Protein AF-J6ILM6-F1 (afdb_monomer_lite)

Radius of gyration: 17.53 Å; chains: 1; bounding box: 50×40×42 Å

Secondary structure (DSSP, 8-state):
--------SSPPP----HHHHHTT--HHHHHHHTTT--SSB-TTS-B--TTS----HHHHT--HHHHS-SSS--S-HHHHHHHHHHHH-TTS---TTSS----

Structure (mmCIF, N/CA/C/O backbone):
data_AF-J6ILM6-F1
#
_entry.id   AF-J6ILM6-F1
#
loop_
_atom_site.group_PDB
_atom_site.id
_atom_site.type_symbol
_atom_site.label_atom_id
_atom_site.label_alt_id
_atom_site.label_comp_id
_atom_site.label_asym_id
_atom_site.label_entity_id
_atom_site.label_seq_id
_atom_site.pdbx_PDB_ins_code
_atom_site.Cartn_x
_atom_site.Cartn_y
_atom_site.Cartn_z
_atom_site.occupancy
_atom_site.B_iso_or_equiv
_atom_site.auth_seq_id
_atom_site.auth_comp_id
_atom_site.auth_asym_id
_atom_site.auth_atom_id
_atom_site.pdbx_PDB_model_num
ATOM 1 N N . MET A 1 1 ? 39.884 -28.878 -23.035 1.00 44.06 1 MET A N 1
ATOM 2 C CA . MET A 1 1 ? 39.361 -27.801 -22.164 1.00 44.06 1 MET A CA 1
ATOM 3 C C . MET A 1 1 ? 37.940 -28.186 -21.789 1.00 44.06 1 MET A C 1
ATOM 5 O O . MET A 1 1 ? 37.083 -28.160 -22.657 1.00 44.06 1 MET A O 1
ATOM 9 N N . SER A 1 2 ? 37.715 -28.665 -20.563 1.00 49.41 2 SER A N 1
ATOM 10 C CA . SER A 1 2 ? 36.381 -29.084 -20.113 1.00 49.41 2 SER A CA 1
ATOM 11 C C . SER A 1 2 ? 35.652 -27.859 -19.570 1.00 49.41 2 SER A C 1
ATOM 13 O O . SER A 1 2 ? 35.945 -27.418 -18.461 1.00 49.41 2 SER A O 1
ATOM 15 N N . TYR A 1 3 ? 34.755 -27.275 -20.365 1.00 56.91 3 TYR A N 1
ATOM 16 C CA . TYR A 1 3 ? 33.825 -26.264 -19.868 1.00 56.91 3 TYR A CA 1
ATOM 17 C C . TYR A 1 3 ? 32.854 -26.965 -18.913 1.00 56.91 3 TYR A C 1
ATOM 19 O O . TYR A 1 3 ? 32.149 -27.895 -19.291 1.00 56.91 3 TYR A O 1
ATOM 27 N N . ASN A 1 4 ? 32.895 -26.583 -17.641 1.00 62.59 4 ASN A N 1
ATOM 28 C CA . ASN A 1 4 ? 31.971 -27.066 -16.626 1.00 62.59 4 ASN A CA 1
ATOM 29 C C . ASN A 1 4 ? 30.597 -26.436 -16.910 1.00 62.59 4 ASN A C 1
ATOM 31 O O . ASN A 1 4 ? 30.380 -25.270 -16.587 1.00 62.59 4 ASN A O 1
ATOM 35 N N . ASP A 1 5 ? 29.711 -27.191 -17.557 1.00 63.88 5 ASP A N 1
ATOM 36 C CA . ASP A 1 5 ? 28.397 -26.774 -18.076 1.00 63.88 5 ASP A CA 1
ATOM 37 C C . ASP A 1 5 ? 27.338 -26.605 -16.961 1.00 63.88 5 ASP A C 1
ATOM 39 O O . ASP A 1 5 ? 26.231 -27.142 -16.999 1.00 63.88 5 ASP A O 1
ATOM 43 N N . ARG A 1 6 ? 27.691 -25.894 -15.884 1.00 69.31 6 ARG A N 1
ATOM 44 C CA . ARG A 1 6 ? 26.744 -25.559 -14.813 1.00 69.31 6 ARG A CA 1
ATOM 45 C C . ARG A 1 6 ? 25.934 -24.341 -15.232 1.00 69.31 6 ARG A C 1
ATOM 47 O O . ARG A 1 6 ? 26.335 -23.205 -14.989 1.00 69.31 6 ARG A O 1
ATOM 54 N N . GLN A 1 7 ? 24.786 -24.603 -15.850 1.00 74.62 7 GLN A N 1
ATOM 55 C CA . GLN A 1 7 ? 23.749 -23.603 -16.097 1.00 74.62 7 GLN A CA 1
ATOM 56 C C . GLN A 1 7 ? 23.407 -22.881 -14.774 1.00 74.62 7 GLN A C 1
ATOM 58 O O . GLN A 1 7 ? 23.160 -23.551 -13.764 1.00 74.62 7 GLN A O 1
ATOM 63 N N . PRO A 1 8 ? 23.408 -21.536 -14.733 1.00 73.31 8 PRO A N 1
ATOM 64 C CA . PRO A 1 8 ? 23.020 -20.803 -13.537 1.00 73.31 8 PRO A CA 1
ATOM 65 C C . PRO A 1 8 ? 21.560 -21.108 -13.194 1.00 73.31 8 PRO A C 1
ATOM 67 O O . PRO A 1 8 ? 20.657 -20.849 -13.982 1.00 73.31 8 PRO A O 1
ATOM 70 N N . THR A 1 9 ? 21.324 -21.644 -11.997 1.00 77.62 9 THR A N 1
ATOM 71 C CA . THR A 1 9 ? 19.980 -22.010 -11.519 1.00 77.62 9 THR A CA 1
ATOM 72 C C . THR A 1 9 ? 19.182 -20.821 -10.989 1.00 77.62 9 THR A C 1
ATOM 74 O O . THR A 1 9 ? 17.994 -20.955 -10.709 1.00 77.62 9 THR A O 1
ATOM 77 N N . ARG A 1 10 ? 19.817 -19.652 -10.829 1.00 71.31 10 ARG A N 1
ATOM 78 C CA . ARG A 1 10 ? 19.177 -18.436 -10.325 1.00 71.31 10 ARG A CA 1
ATOM 79 C C . ARG A 1 10 ? 19.744 -17.197 -11.006 1.00 71.31 10 ARG A C 1
ATOM 81 O O . ARG A 1 10 ? 20.951 -17.098 -11.224 1.00 71.31 10 ARG A O 1
ATOM 88 N N . LEU A 1 11 ? 18.862 -16.251 -11.311 1.00 72.00 11 LEU A N 1
ATOM 89 C CA . LEU A 1 11 ? 19.236 -14.946 -11.847 1.00 72.00 11 LEU A CA 1
ATOM 90 C C . LEU A 1 11 ? 20.065 -14.162 -10.821 1.00 72.00 11 LEU A C 1
ATOM 92 O O . LEU A 1 11 ? 19.876 -14.301 -9.609 1.00 72.00 11 LEU A O 1
ATOM 96 N N . LYS A 1 12 ? 20.981 -13.321 -11.313 1.00 75.25 12 LYS A N 1
ATOM 97 C CA . LYS A 1 12 ? 21.622 -12.311 -10.468 1.00 75.25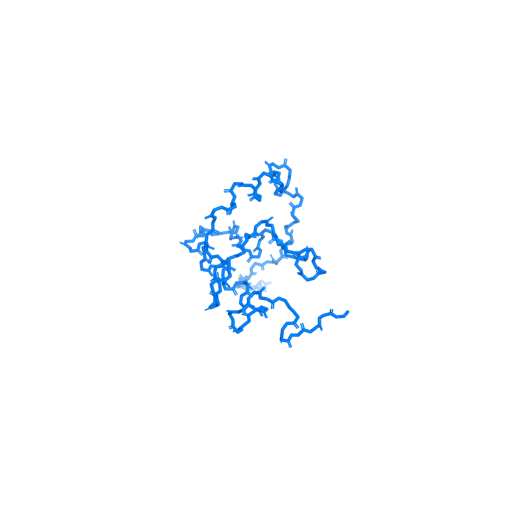 12 LYS A CA 1
ATOM 98 C C . LYS A 1 12 ? 20.551 -11.335 -9.993 1.00 75.25 12 LYS A C 1
ATOM 100 O O . LYS A 1 12 ? 19.762 -10.855 -10.801 1.00 75.25 12 LYS A O 1
ATOM 105 N N . GLN A 1 13 ? 20.540 -11.055 -8.697 1.00 72.12 13 GLN A N 1
ATOM 106 C CA . GLN A 1 13 ? 19.668 -10.036 -8.134 1.00 72.12 13 GLN A CA 1
ATOM 107 C C . GLN A 1 13 ? 20.198 -8.664 -8.554 1.00 72.12 13 GLN A C 1
ATOM 109 O O . GLN A 1 13 ? 21.356 -8.338 -8.297 1.00 72.12 13 GLN A O 1
ATOM 114 N N . THR A 1 14 ? 19.359 -7.900 -9.240 1.00 79.25 14 THR A N 1
ATOM 115 C CA . THR A 1 14 ? 19.603 -6.502 -9.590 1.00 79.25 14 THR A CA 1
ATOM 116 C C . THR A 1 14 ? 18.606 -5.650 -8.834 1.00 79.25 14 THR A C 1
ATOM 118 O O . THR A 1 14 ? 17.429 -6.000 -8.755 1.00 79.25 14 THR A O 1
ATOM 121 N N . GLU A 1 15 ? 19.079 -4.546 -8.278 1.00 83.19 15 GLU A N 1
ATOM 122 C CA . GLU A 1 15 ? 18.223 -3.575 -7.615 1.00 83.19 15 GLU A CA 1
ATOM 123 C C . GLU A 1 15 ? 17.492 -2.730 -8.661 1.00 83.19 15 GLU A C 1
ATOM 125 O O . GLU A 1 15 ? 18.093 -2.281 -9.640 1.00 83.19 15 GLU A O 1
ATOM 130 N N . VAL A 1 16 ? 16.187 -2.545 -8.468 1.00 88.06 16 VAL A N 1
ATOM 131 C CA . VAL A 1 16 ? 15.373 -1.617 -9.255 1.00 88.06 16 VAL A CA 1
ATOM 132 C C . VAL A 1 16 ? 14.955 -0.507 -8.313 1.00 88.06 16 VAL A C 1
ATOM 134 O O . VAL A 1 16 ? 14.124 -0.729 -7.434 1.00 88.06 16 VAL A O 1
ATOM 137 N N . SER A 1 17 ? 15.545 0.673 -8.488 1.00 91.50 17 SER A N 1
ATOM 138 C CA . SER A 1 17 ? 15.205 1.801 -7.633 1.00 91.50 17 SER A CA 1
ATOM 139 C C . SER A 1 17 ? 13.790 2.313 -7.902 1.00 91.50 17 SER A C 1
ATOM 141 O O . SER A 1 17 ? 13.332 2.340 -9.051 1.00 91.50 17 SER A O 1
ATOM 143 N N . SER A 1 18 ? 13.124 2.788 -6.849 1.00 93.00 18 SER A N 1
ATOM 144 C CA . SER A 1 18 ? 11.793 3.394 -6.922 1.00 93.00 18 SER A CA 1
ATOM 145 C C . SER A 1 18 ? 11.750 4.599 -7.870 1.00 93.00 18 SER A C 1
ATOM 147 O O . SER A 1 18 ? 10.722 4.814 -8.511 1.00 93.00 18 SER A O 1
ATOM 149 N N . GLU A 1 19 ? 12.851 5.345 -8.054 1.00 94.50 19 GLU A N 1
ATOM 150 C CA . GLU A 1 19 ? 12.886 6.484 -8.993 1.00 94.50 19 GLU A CA 1
ATOM 151 C C . GLU A 1 19 ? 12.553 6.085 -10.436 1.00 94.50 1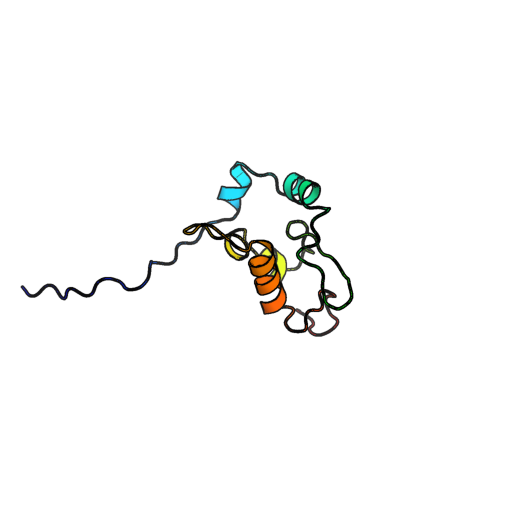9 GLU A C 1
ATOM 153 O O . GLU A 1 19 ? 11.991 6.887 -11.181 1.00 94.50 19 GLU A O 1
ATOM 158 N N . VAL A 1 20 ? 12.851 4.846 -10.842 1.00 94.31 20 VAL A N 1
ATOM 159 C CA . VAL A 1 20 ? 12.510 4.360 -12.187 1.00 94.31 20 VAL A CA 1
ATOM 160 C C . VAL A 1 20 ? 10.995 4.355 -12.371 1.00 94.31 20 VAL A C 1
ATOM 162 O O . VAL A 1 20 ? 10.495 4.853 -13.379 1.00 94.31 20 VAL A O 1
ATOM 165 N N . CYS A 1 21 ? 10.256 3.859 -11.378 1.00 94.88 21 CYS A N 1
ATOM 166 C CA . CYS A 1 21 ? 8.797 3.887 -11.374 1.00 94.88 21 CYS A CA 1
ATOM 167 C C . CYS A 1 21 ? 8.278 5.327 -11.270 1.00 94.88 21 CYS A C 1
ATOM 169 O O . CYS A 1 21 ? 7.380 5.718 -12.017 1.00 94.88 21 CYS A O 1
ATOM 171 N N . LEU A 1 22 ? 8.883 6.133 -10.392 1.00 95.62 22 LEU A N 1
ATOM 172 C CA . LEU A 1 22 ? 8.460 7.512 -10.139 1.00 95.62 22 LEU A CA 1
ATOM 173 C C . LEU A 1 22 ? 8.751 8.479 -11.298 1.00 95.62 22 LEU A C 1
ATOM 175 O O . LEU A 1 22 ? 8.189 9.568 -11.344 1.00 95.62 22 LEU A O 1
ATOM 179 N N . SER A 1 23 ? 9.565 8.076 -12.278 1.00 96.88 23 SER A N 1
ATOM 180 C CA . SER A 1 23 ? 9.770 8.845 -13.514 1.00 96.88 23 SER A CA 1
ATOM 181 C C . SER A 1 23 ? 8.493 9.002 -14.352 1.00 96.88 23 SER A C 1
ATOM 183 O O . SER A 1 23 ? 8.380 9.949 -15.129 1.00 96.88 23 SER A O 1
ATOM 185 N N . CYS A 1 24 ? 7.545 8.070 -14.202 1.00 97.12 24 CYS A N 1
ATOM 186 C CA . CYS A 1 24 ? 6.279 8.033 -14.938 1.00 97.12 24 CYS A CA 1
ATOM 187 C C . CYS A 1 24 ? 5.045 7.978 -14.022 1.00 97.12 24 CYS A C 1
ATOM 189 O O . CYS A 1 24 ? 3.935 8.221 -14.491 1.00 97.12 24 CYS A O 1
ATOM 191 N N . HIS A 1 25 ? 5.217 7.648 -12.740 1.00 94.94 25 HIS A N 1
ATOM 192 C CA . HIS A 1 25 ? 4.138 7.562 -11.762 1.00 94.94 25 HIS A CA 1
ATOM 193 C C . HIS A 1 25 ? 4.345 8.564 -10.630 1.00 94.94 25 HIS A C 1
ATOM 195 O O . HIS A 1 25 ? 5.346 8.508 -9.925 1.00 94.94 25 HIS A O 1
ATOM 201 N N . ASP A 1 26 ? 3.369 9.434 -10.390 1.00 96.50 26 ASP A N 1
ATOM 202 C CA . ASP A 1 26 ? 3.408 10.309 -9.224 1.00 96.50 26 ASP A CA 1
ATOM 203 C C . ASP A 1 26 ? 2.931 9.571 -7.962 1.00 96.50 26 ASP A C 1
ATOM 205 O O . ASP A 1 26 ? 1.858 8.963 -7.941 1.00 96.50 26 ASP A O 1
ATOM 209 N N . LYS A 1 27 ? 3.720 9.632 -6.882 1.00 94.06 27 LYS A N 1
ATOM 210 C CA . LYS A 1 27 ? 3.408 8.935 -5.623 1.00 94.06 27 LYS A CA 1
ATOM 211 C C . LYS A 1 27 ? 2.103 9.438 -4.998 1.00 94.06 27 LYS A C 1
ATOM 213 O O . LYS A 1 27 ? 1.334 8.630 -4.478 1.00 94.06 27 LYS A O 1
ATOM 218 N N . SER A 1 28 ? 1.838 10.744 -5.064 1.00 95.19 28 SER A N 1
ATOM 219 C CA . SER A 1 28 ? 0.635 11.343 -4.476 1.00 95.19 28 SER A CA 1
ATOM 220 C C . SER A 1 28 ? -0.627 10.995 -5.272 1.00 95.19 28 SER A C 1
ATOM 222 O O . SER A 1 28 ? -1.682 10.742 -4.691 1.00 95.19 28 SER A O 1
ATOM 224 N N . GLU A 1 29 ? -0.515 10.908 -6.597 1.00 97.38 29 GLU A N 1
ATOM 225 C CA . GLU A 1 29 ? -1.583 10.473 -7.488 1.00 97.38 29 GLU A CA 1
ATOM 226 C C . GLU A 1 29 ? -1.903 8.993 -7.273 1.00 97.38 29 GLU A C 1
ATOM 228 O O . GLU A 1 29 ? -3.077 8.621 -7.215 1.00 97.38 29 GLU A O 1
ATOM 233 N N . LEU A 1 30 ? -0.877 8.150 -7.103 1.00 96.00 30 LEU A N 1
ATOM 234 C CA . LEU A 1 30 ? -1.060 6.741 -6.756 1.00 96.00 30 LEU A CA 1
ATOM 235 C C . LEU A 1 30 ? -1.835 6.598 -5.444 1.00 96.00 30 LEU A C 1
ATOM 237 O O . LEU A 1 30 ? -2.847 5.901 -5.433 1.00 96.00 30 LEU A O 1
ATOM 241 N N . ALA A 1 31 ? -1.422 7.301 -4.384 1.00 96.44 31 ALA A N 1
ATOM 242 C CA . ALA A 1 31 ? -2.117 7.303 -3.097 1.00 96.44 31 ALA A CA 1
ATOM 243 C C . ALA A 1 31 ? -3.597 7.695 -3.238 1.00 96.44 31 ALA A C 1
ATOM 245 O O . ALA A 1 31 ? -4.471 6.999 -2.724 1.00 96.44 31 ALA A O 1
ATOM 246 N N . GLN A 1 32 ? -3.900 8.754 -3.992 1.00 97.44 32 GLN A N 1
ATOM 247 C CA . GLN A 1 32 ? -5.281 9.182 -4.235 1.00 97.44 32 GLN A CA 1
ATOM 248 C C . GLN A 1 32 ? -6.087 8.135 -5.014 1.00 97.44 32 GLN A C 1
ATOM 250 O O . GLN A 1 32 ? -7.219 7.822 -4.648 1.00 97.44 32 GLN A O 1
ATOM 255 N N . LYS A 1 33 ? -5.506 7.562 -6.073 1.00 97.31 33 LYS A N 1
ATOM 256 C CA . LYS A 1 33 ? -6.167 6.552 -6.912 1.00 97.31 33 LYS A CA 1
ATOM 257 C C . LYS A 1 33 ? -6.406 5.235 -6.182 1.00 97.31 33 LYS A C 1
ATOM 259 O O . LYS A 1 33 ? -7.354 4.533 -6.521 1.00 97.31 33 LYS A O 1
ATOM 264 N N . THR A 1 34 ? -5.580 4.904 -5.191 1.00 96.12 34 THR A N 1
ATOM 265 C CA . THR A 1 34 ? -5.731 3.687 -4.383 1.00 96.12 34 THR A CA 1
ATOM 266 C C . THR A 1 34 ? -6.398 3.918 -3.030 1.00 96.12 34 THR A C 1
ATOM 268 O O . THR A 1 34 ? -6.475 2.989 -2.234 1.00 96.12 34 THR A O 1
ATOM 271 N N . ALA A 1 35 ? -6.953 5.106 -2.772 1.00 96.50 35 ALA A N 1
ATOM 272 C CA . ALA A 1 35 ? -7.600 5.429 -1.497 1.00 96.50 35 ALA A CA 1
ATOM 273 C C . ALA A 1 35 ? -8.811 4.534 -1.160 1.00 96.50 35 ALA A C 1
ATOM 275 O O . ALA A 1 35 ? -9.151 4.376 0.009 1.00 96.50 35 ALA A O 1
ATOM 276 N N . SER A 1 36 ? -9.463 3.945 -2.167 1.00 95.50 36 SER A N 1
ATOM 277 C CA . SER A 1 36 ? -10.596 3.027 -1.996 1.00 95.50 36 SER A CA 1
ATOM 278 C C . SER A 1 36 ? -10.207 1.544 -1.983 1.00 95.50 36 SER A C 1
ATOM 280 O O . SER A 1 36 ? -11.087 0.691 -1.874 1.00 95.50 36 SER A O 1
ATOM 282 N N . VAL A 1 37 ? -8.918 1.214 -2.120 1.00 95.31 37 VAL A N 1
ATOM 283 C CA . VAL A 1 37 ? -8.446 -0.176 -2.120 1.00 95.31 37 VAL A CA 1
ATOM 284 C C . VAL A 1 37 ? -8.533 -0.744 -0.708 1.00 95.31 37 VAL A C 1
ATOM 286 O O . VAL A 1 37 ? -7.968 -0.193 0.231 1.00 95.31 37 VAL A O 1
ATOM 289 N N . THR A 1 38 ? -9.209 -1.883 -0.568 1.00 95.50 38 THR A N 1
ATOM 290 C CA . THR A 1 38 ? -9.415 -2.566 0.719 1.00 95.50 38 THR A CA 1
ATOM 291 C C . THR A 1 38 ? -8.591 -3.844 0.880 1.00 95.50 38 THR A C 1
ATOM 293 O O . THR A 1 38 ? -8.726 -4.530 1.893 1.00 95.50 38 THR A O 1
ATOM 296 N N . ALA A 1 39 ? -7.706 -4.149 -0.075 1.00 93.44 39 ALA A N 1
ATOM 297 C CA . ALA A 1 39 ? -6.849 -5.339 -0.072 1.00 93.44 39 ALA A CA 1
ATOM 298 C C . ALA A 1 39 ? -6.028 -5.489 1.222 1.00 93.44 39 ALA A C 1
ATOM 300 O O . ALA A 1 39 ? -5.860 -6.587 1.749 1.00 93.44 39 ALA A O 1
ATOM 301 N N . LEU A 1 40 ? -5.566 -4.369 1.784 1.00 96.06 40 LEU A N 1
ATOM 302 C CA . LEU A 1 40 ? -4.834 -4.327 3.045 1.00 96.06 40 LEU A CA 1
ATOM 303 C C . LEU A 1 40 ? -5.768 -3.988 4.212 1.00 96.06 40 LEU A C 1
ATOM 305 O O . LEU A 1 40 ? -5.592 -2.978 4.890 1.00 96.06 40 LEU A O 1
ATOM 309 N N . THR A 1 41 ? -6.753 -4.851 4.458 1.00 97.00 41 THR A N 1
ATOM 310 C CA . THR A 1 41 ? -7.588 -4.806 5.669 1.00 97.00 41 THR A CA 1
ATOM 311 C C . THR A 1 41 ? -7.124 -5.871 6.649 1.00 97.00 41 THR A C 1
ATOM 313 O O . THR A 1 41 ? -6.973 -7.028 6.261 1.00 97.00 41 THR A O 1
ATOM 316 N N . ASP A 1 42 ? -6.825 -5.484 7.885 1.00 96.50 42 ASP A N 1
ATOM 317 C CA . ASP A 1 42 ? -6.353 -6.385 8.941 1.00 96.50 42 ASP A CA 1
ATOM 318 C C . ASP A 1 42 ? -7.491 -7.112 9.681 1.00 96.50 42 ASP A C 1
ATOM 320 O O . ASP A 1 42 ? -8.677 -6.878 9.430 1.00 96.50 42 ASP A O 1
ATOM 324 N N . SER A 1 43 ? -7.126 -7.998 10.611 1.00 96.31 43 SER A N 1
ATOM 325 C CA . SER A 1 43 ? -8.081 -8.777 11.413 1.00 96.31 43 SER A CA 1
ATOM 326 C C . SER A 1 43 ? -8.961 -7.928 12.344 1.00 96.31 43 SER A C 1
ATOM 328 O O . SER A 1 43 ? -10.037 -8.372 12.748 1.00 96.31 43 SER A O 1
ATOM 330 N N . ASN A 1 44 ? -8.548 -6.692 12.643 1.00 95.56 44 ASN A N 1
ATOM 331 C CA . ASN A 1 44 ? -9.303 -5.719 13.432 1.00 95.56 44 ASN A CA 1
ATOM 332 C C . ASN A 1 44 ? -10.177 -4.800 12.559 1.00 95.56 44 ASN A C 1
ATOM 334 O O . ASN A 1 44 ? -10.843 -3.905 13.083 1.00 95.56 44 ASN A O 1
ATOM 338 N N . GLY A 1 45 ? -10.190 -5.003 11.238 1.00 95.94 45 GLY A N 1
ATOM 339 C CA . GLY A 1 45 ? -10.945 -4.190 10.288 1.00 95.94 45 GLY A CA 1
ATOM 340 C C . GLY A 1 45 ? -10.279 -2.858 9.938 1.00 95.94 45 GLY A C 1
ATOM 341 O O . GLY A 1 45 ? -10.914 -2.010 9.311 1.00 95.94 45 GLY A O 1
ATOM 342 N N . LYS A 1 46 ? -9.013 -2.647 10.315 1.00 95.25 46 LYS A N 1
ATOM 343 C CA . LYS A 1 46 ? -8.246 -1.476 9.893 1.00 95.25 46 LYS A CA 1
ATOM 344 C C . LYS A 1 46 ? -7.771 -1.686 8.461 1.00 95.25 46 LYS A C 1
ATOM 346 O O . LYS A 1 46 ? -6.974 -2.580 8.180 1.00 95.25 46 LYS A O 1
ATOM 351 N N . THR A 1 47 ? -8.234 -0.827 7.564 1.00 96.19 47 THR A N 1
ATOM 352 C CA . THR A 1 47 ? -7.743 -0.758 6.187 1.00 96.19 47 THR A CA 1
ATOM 353 C C . THR A 1 47 ? -6.624 0.273 6.078 1.00 96.19 47 THR A C 1
ATOM 355 O O . THR A 1 47 ? -6.755 1.386 6.587 1.00 96.19 47 THR A O 1
ATOM 358 N N . VAL A 1 48 ? -5.536 -0.082 5.395 1.00 95.31 48 VAL A N 1
ATOM 359 C CA . VAL A 1 48 ? -4.445 0.840 5.043 1.00 95.31 48 VAL A CA 1
ATOM 360 C C . VAL A 1 48 ? -4.296 0.937 3.529 1.00 95.31 48 VAL A C 1
ATOM 362 O O . VAL A 1 48 ? -4.528 -0.026 2.803 1.00 95.31 48 VAL A O 1
ATOM 365 N N . ASN A 1 49 ? -3.906 2.108 3.035 1.00 96.12 49 ASN A N 1
ATOM 366 C CA . ASN A 1 49 ? -3.668 2.307 1.611 1.00 96.12 49 ASN A CA 1
ATOM 367 C C . ASN A 1 49 ? -2.231 1.868 1.263 1.00 96.12 49 ASN A C 1
ATOM 369 O O . ASN A 1 49 ? -1.289 2.413 1.841 1.00 96.12 49 ASN A O 1
ATOM 373 N N . PRO A 1 50 ? -2.024 0.939 0.308 1.00 94.12 50 PRO A N 1
ATOM 374 C CA . PRO A 1 50 ? -0.692 0.424 -0.038 1.00 94.12 50 PRO A CA 1
ATOM 375 C C . PRO A 1 50 ? 0.289 1.493 -0.544 1.00 94.12 50 PRO A C 1
ATOM 377 O O . PRO A 1 50 ? 1.500 1.284 -0.505 1.00 94.12 50 PRO A O 1
ATOM 380 N N . HIS A 1 51 ? -0.206 2.634 -1.028 1.00 96.06 51 HIS A N 1
ATOM 381 C CA . HIS A 1 51 ? 0.630 3.721 -1.543 1.00 96.06 51 HIS A CA 1
ATOM 382 C C . HIS A 1 51 ? 0.697 4.947 -0.632 1.00 96.06 51 HIS A C 1
ATOM 384 O O . HIS A 1 51 ? 1.395 5.896 -0.982 1.00 96.06 51 HIS A O 1
ATOM 390 N N . ASP A 1 52 ? 0.041 4.902 0.525 1.00 95.81 52 ASP A N 1
ATOM 391 C CA . ASP A 1 52 ? 0.048 5.958 1.543 1.00 95.81 52 ASP A CA 1
ATOM 392 C C . ASP A 1 52 ? 0.395 5.347 2.907 1.00 95.81 52 ASP A C 1
ATOM 394 O O . ASP A 1 52 ? -0.391 5.340 3.856 1.00 95.81 52 ASP A O 1
ATOM 398 N N . LEU A 1 53 ? 1.567 4.708 2.956 1.00 93.44 53 LEU A N 1
ATOM 399 C CA . LEU A 1 53 ? 2.060 4.052 4.160 1.00 93.44 53 LEU A CA 1
ATOM 400 C C . LEU A 1 53 ? 2.562 5.101 5.168 1.00 93.44 53 LEU A C 1
ATOM 402 O O . LEU A 1 53 ? 3.137 6.111 4.757 1.00 93.44 53 LEU A O 1
ATOM 406 N N . PRO A 1 54 ? 2.414 4.860 6.485 1.00 91.62 54 PRO A N 1
ATOM 407 C CA . PRO A 1 54 ? 2.972 5.742 7.505 1.00 91.62 54 PRO A CA 1
ATOM 408 C C . PRO A 1 54 ? 4.482 5.925 7.319 1.00 91.62 54 PRO A C 1
ATOM 410 O O . PRO A 1 54 ? 5.190 4.933 7.156 1.00 91.62 54 PRO A O 1
ATOM 413 N N . ALA A 1 55 ? 4.969 7.165 7.402 1.00 89.38 55 ALA A N 1
ATOM 414 C CA . ALA A 1 55 ? 6.390 7.492 7.283 1.00 89.38 55 ALA A CA 1
ATOM 415 C C . ALA A 1 55 ? 7.173 7.027 8.526 1.00 89.38 55 ALA A C 1
ATOM 417 O O . ALA A 1 55 ? 7.312 7.751 9.513 1.00 89.38 55 ALA A O 1
ATOM 418 N N . THR A 1 56 ? 7.631 5.779 8.489 1.00 89.38 56 THR A N 1
ATOM 419 C CA . THR A 1 56 ? 8.576 5.189 9.442 1.00 89.38 56 THR A CA 1
ATOM 420 C C . THR A 1 56 ? 9.786 4.679 8.672 1.00 89.38 56 THR A C 1
ATOM 422 O O . THR A 1 56 ? 9.648 4.286 7.5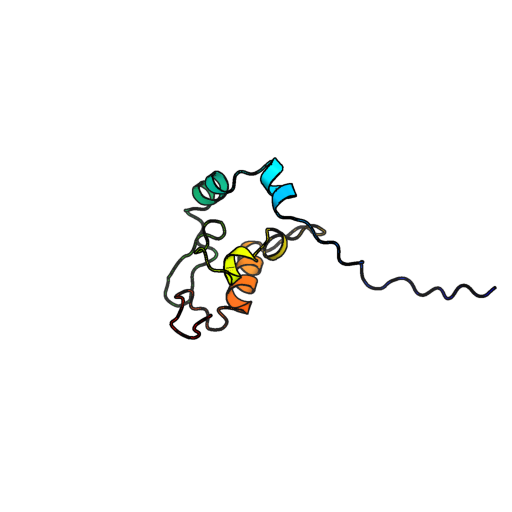15 1.00 89.38 56 THR A O 1
ATOM 425 N N . GLU A 1 57 ? 10.951 4.604 9.317 1.00 88.12 57 GLU A N 1
ATOM 426 C CA . GLU A 1 57 ? 12.197 4.144 8.678 1.00 88.12 57 GLU A CA 1
ATOM 427 C C . GLU A 1 57 ? 12.022 2.804 7.935 1.00 88.12 57 GLU A C 1
ATOM 429 O O . GLU A 1 57 ? 12.474 2.629 6.805 1.00 88.12 57 GLU A O 1
ATOM 434 N N . THR A 1 58 ? 11.282 1.867 8.530 1.00 89.50 58 THR A N 1
ATOM 435 C CA . THR A 1 58 ? 11.000 0.557 7.929 1.00 89.50 58 THR A CA 1
ATOM 436 C C . THR A 1 58 ? 10.021 0.608 6.756 1.00 89.50 58 THR A C 1
ATOM 438 O O . THR A 1 58 ? 10.160 -0.188 5.830 1.00 89.50 58 THR A O 1
ATOM 441 N N . HIS A 1 59 ? 9.037 1.512 6.765 1.00 93.38 59 HIS A N 1
ATOM 442 C CA . HIS A 1 59 ? 8.093 1.661 5.655 1.00 93.38 59 HIS A CA 1
ATOM 443 C C . HIS A 1 59 ? 8.691 2.441 4.484 1.00 93.38 59 HIS A C 1
ATOM 445 O O . HIS A 1 59 ? 8.341 2.179 3.336 1.00 93.38 59 HIS A O 1
ATOM 451 N N . GLU A 1 60 ? 9.620 3.357 4.750 1.00 92.19 60 GLU A N 1
ATOM 452 C CA . GLU A 1 60 ? 10.350 4.094 3.715 1.00 92.19 60 GLU A CA 1
ATOM 453 C C . GLU A 1 60 ? 11.278 3.183 2.900 1.00 92.19 60 GLU A C 1
ATOM 455 O O . GLU A 1 60 ? 11.501 3.428 1.716 1.00 92.19 60 GLU A O 1
ATOM 460 N N . ALA A 1 61 ? 11.754 2.085 3.497 1.00 91.56 61 ALA A N 1
ATOM 461 C CA . ALA A 1 61 ? 12.537 1.062 2.806 1.00 91.56 61 ALA A CA 1
ATOM 462 C C . ALA A 1 61 ? 11.706 0.167 1.860 1.00 91.56 61 ALA A C 1
ATOM 464 O O . ALA A 1 61 ? 12.276 -0.633 1.113 1.00 91.56 61 ALA A O 1
ATOM 465 N N . ILE A 1 62 ? 10.371 0.267 1.877 1.00 93.50 62 ILE A N 1
ATOM 466 C CA . ILE A 1 62 ? 9.496 -0.529 1.010 1.00 93.50 62 ILE A CA 1
ATOM 467 C C . ILE A 1 62 ? 9.527 0.049 -0.407 1.00 93.50 62 ILE A C 1
ATOM 469 O O . ILE A 1 62 ? 9.093 1.173 -0.664 1.00 93.50 62 ILE A O 1
ATOM 473 N N . THR A 1 63 ? 9.993 -0.755 -1.358 1.00 93.75 63 THR A N 1
ATOM 474 C CA . THR A 1 63 ? 10.044 -0.403 -2.782 1.00 93.75 63 THR A CA 1
ATOM 475 C C . THR A 1 63 ? 8.859 -0.987 -3.545 1.00 93.75 63 THR A C 1
ATOM 477 O O . THR A 1 63 ? 8.209 -1.936 -3.105 1.00 93.75 63 THR A O 1
ATOM 480 N N . CYS A 1 64 ? 8.608 -0.481 -4.755 1.00 94.75 64 CYS A N 1
ATOM 481 C CA . CYS A 1 64 ? 7.542 -0.987 -5.626 1.00 94.75 64 CYS A CA 1
ATOM 482 C C . CYS A 1 64 ? 7.648 -2.504 -5.857 1.00 94.75 64 CYS A C 1
ATOM 484 O O . CYS A 1 64 ? 6.638 -3.200 -5.898 1.00 94.75 64 CYS A O 1
ATOM 486 N N . THR A 1 65 ? 8.873 -3.027 -5.958 1.00 92.81 65 THR A N 1
ATOM 487 C CA . THR A 1 65 ? 9.133 -4.445 -6.256 1.00 92.81 65 THR A CA 1
ATOM 488 C C . THR A 1 65 ? 8.883 -5.395 -5.085 1.00 92.81 65 THR A C 1
ATOM 490 O O . THR A 1 65 ? 8.858 -6.607 -5.282 1.00 92.81 65 THR A O 1
ATOM 493 N N . ASN A 1 66 ? 8.668 -4.867 -3.876 1.00 93.44 66 ASN A N 1
ATOM 494 C CA . ASN A 1 66 ? 8.271 -5.680 -2.730 1.00 93.44 66 ASN A CA 1
ATOM 495 C C . ASN A 1 66 ? 6.831 -6.190 -2.858 1.00 93.44 66 ASN A C 1
ATOM 497 O O . ASN A 1 66 ? 6.546 -7.297 -2.410 1.00 93.44 66 ASN A O 1
ATOM 501 N N . CYS A 1 67 ? 5.958 -5.407 -3.500 1.00 93.94 67 CYS A N 1
ATOM 502 C CA . CYS A 1 67 ? 4.563 -5.773 -3.744 1.00 93.94 67 CYS A CA 1
ATOM 503 C C . CYS A 1 67 ? 4.289 -6.111 -5.214 1.00 93.94 67 CYS A C 1
ATOM 505 O O . CYS A 1 67 ? 3.340 -6.836 -5.487 1.00 93.94 67 CYS A O 1
ATOM 507 N N . HIS A 1 68 ? 5.086 -5.596 -6.160 1.00 93.06 68 HIS A N 1
ATOM 508 C CA . HIS A 1 68 ? 4.867 -5.782 -7.594 1.00 93.06 68 HIS A CA 1
ATOM 509 C C . HIS A 1 68 ? 5.895 -6.702 -8.259 1.00 93.06 68 HIS A C 1
ATOM 511 O O . HIS A 1 68 ? 7.098 -6.432 -8.250 1.00 93.06 68 HIS A O 1
ATOM 517 N N . ALA A 1 69 ? 5.417 -7.762 -8.917 1.00 90.56 69 ALA A N 1
ATOM 518 C CA . ALA A 1 69 ? 6.275 -8.672 -9.671 1.00 90.56 69 ALA A CA 1
ATOM 519 C C . ALA A 1 69 ? 6.714 -8.058 -11.016 1.00 90.56 69 ALA A C 1
ATOM 521 O O . ALA A 1 69 ? 5.889 -7.567 -11.783 1.00 90.56 69 ALA A O 1
ATOM 522 N N . MET A 1 70 ? 8.015 -8.133 -11.328 1.00 87.06 70 MET A N 1
ATOM 523 C CA . MET A 1 70 ? 8.599 -7.500 -12.529 1.00 87.06 70 MET A CA 1
ATOM 524 C C . MET A 1 70 ? 8.925 -8.483 -13.665 1.00 87.06 70 MET A C 1
ATOM 526 O O . MET A 1 70 ? 8.889 -8.117 -14.836 1.00 87.06 70 MET A O 1
ATOM 530 N N . HIS A 1 71 ? 9.252 -9.739 -13.342 1.00 87.06 71 HIS A N 1
ATOM 531 C CA . HIS A 1 71 ? 9.653 -10.758 -14.330 1.00 87.06 71 HIS A CA 1
ATOM 532 C C . HIS A 1 71 ? 8.564 -11.790 -14.633 1.00 87.06 71 HIS A C 1
ATOM 534 O O . HIS A 1 71 ? 8.773 -12.717 -15.415 1.00 87.06 71 HIS A O 1
ATOM 540 N N . SER A 1 72 ? 7.404 -11.653 -14.009 1.00 87.38 72 SER A N 1
ATOM 541 C CA . SER A 1 72 ? 6.260 -12.524 -14.213 1.00 87.38 72 SER A CA 1
ATOM 542 C C . SER A 1 72 ? 4.992 -11.694 -14.178 1.00 87.38 72 SER A C 1
ATOM 544 O O . SER A 1 72 ? 4.944 -10.610 -13.597 1.00 87.38 72 SER A O 1
ATOM 546 N N . LYS A 1 73 ? 3.940 -12.217 -14.806 1.00 90.56 73 LYS A N 1
ATOM 547 C CA . LYS A 1 73 ? 2.613 -11.654 -14.611 1.00 90.56 73 LYS A CA 1
ATOM 548 C C . LYS A 1 73 ? 2.213 -11.896 -13.161 1.00 90.56 73 LYS A C 1
ATOM 550 O O . LYS A 1 73 ? 2.088 -13.047 -12.744 1.00 90.56 73 LYS A O 1
ATOM 555 N N . GLN A 1 74 ? 1.981 -10.819 -12.430 1.00 91.19 74 GLN A N 1
ATOM 556 C CA . GLN A 1 74 ? 1.383 -10.905 -11.113 1.00 91.19 74 GLN A CA 1
ATOM 557 C C . GLN A 1 74 ? -0.075 -11.344 -11.247 1.00 91.19 74 GLN A C 1
ATOM 559 O O . GLN A 1 74 ? -0.829 -10.782 -12.045 1.00 91.19 74 GLN A O 1
ATOM 564 N N . THR A 1 75 ? -0.442 -12.406 -10.534 1.00 91.75 75 THR A N 1
ATOM 565 C CA . THR A 1 75 ? -1.779 -13.019 -10.631 1.00 91.75 75 THR A CA 1
ATOM 566 C C . THR A 1 75 ? -2.634 -12.771 -9.398 1.00 91.75 75 THR A C 1
ATOM 568 O O . THR A 1 75 ? -3.854 -12.794 -9.525 1.00 91.75 75 THR A O 1
ATOM 571 N N . ASP A 1 76 ? -2.010 -12.461 -8.261 1.00 94.38 76 ASP A N 1
ATOM 572 C CA . ASP A 1 76 ? -2.677 -12.148 -7.001 1.00 94.38 76 ASP A CA 1
ATOM 573 C C . ASP A 1 76 ? -2.034 -10.912 -6.355 1.00 94.38 76 ASP A C 1
ATOM 575 O O . ASP A 1 76 ? -1.209 -11.005 -5.452 1.00 94.38 76 ASP A O 1
ATOM 579 N N . LEU A 1 77 ? -2.374 -9.732 -6.881 1.00 93.69 77 LEU A N 1
ATOM 580 C CA . LEU A 1 77 ? -1.807 -8.469 -6.403 1.00 93.69 77 LEU A CA 1
ATOM 581 C C . LEU A 1 77 ? -2.143 -8.198 -4.932 1.00 93.69 77 LEU A C 1
ATOM 583 O O . LEU A 1 77 ? -1.283 -7.768 -4.163 1.00 93.69 77 LEU A O 1
ATOM 587 N N . ASP A 1 78 ? -3.388 -8.469 -4.553 1.00 93.94 78 ASP A N 1
ATOM 588 C CA . ASP A 1 78 ? -3.893 -8.208 -3.211 1.00 93.94 78 ASP A CA 1
ATOM 589 C C . ASP A 1 78 ? -3.260 -9.170 -2.199 1.00 93.94 78 ASP A C 1
ATOM 591 O O . ASP A 1 78 ? -2.801 -8.738 -1.139 1.00 93.94 78 ASP A O 1
ATOM 595 N N . GLY A 1 79 ? -3.171 -10.459 -2.547 1.00 94.62 79 GLY A N 1
ATOM 596 C CA . GLY A 1 79 ? -2.511 -11.470 -1.730 1.00 94.62 79 GLY A CA 1
ATOM 597 C C . GLY A 1 79 ? -1.016 -11.215 -1.562 1.00 94.62 79 GLY A C 1
ATOM 598 O O . GLY A 1 79 ? -0.524 -11.286 -0.438 1.00 94.62 79 GLY A O 1
ATOM 599 N N . ASP A 1 80 ? -0.302 -10.845 -2.629 1.00 94.56 80 ASP A N 1
ATOM 600 C CA . ASP A 1 80 ? 1.131 -10.523 -2.565 1.00 94.56 80 ASP A CA 1
ATOM 601 C C . ASP A 1 80 ? 1.397 -9.310 -1.657 1.00 94.56 80 ASP A C 1
ATOM 603 O O . ASP A 1 80 ? 2.275 -9.352 -0.789 1.00 94.56 80 ASP A O 1
ATOM 607 N N . ALA A 1 81 ? 0.604 -8.242 -1.804 1.00 94.88 81 ALA A N 1
ATOM 608 C CA . ALA A 1 81 ? 0.710 -7.057 -0.957 1.00 94.88 81 ALA A CA 1
ATOM 609 C C . ALA A 1 81 ? 0.408 -7.389 0.513 1.00 94.88 81 ALA A C 1
ATOM 611 O O . ALA A 1 81 ? 1.153 -6.990 1.414 1.00 94.88 81 ALA A O 1
ATOM 612 N N . LYS A 1 82 ? -0.656 -8.162 0.770 1.00 95.81 82 LYS A N 1
ATOM 613 C CA . LYS A 1 82 ? -1.025 -8.595 2.121 1.00 95.81 82 LYS A CA 1
ATOM 614 C C . LYS A 1 82 ? 0.062 -9.467 2.743 1.00 95.81 82 LYS A C 1
ATOM 616 O O . LYS A 1 82 ? 0.439 -9.228 3.890 1.00 95.81 82 LYS A O 1
ATOM 621 N N . ALA A 1 83 ? 0.594 -10.426 1.987 1.00 95.56 83 ALA A N 1
ATOM 622 C CA . ALA A 1 83 ? 1.670 -11.308 2.420 1.00 95.56 83 ALA A CA 1
ATOM 623 C C . ALA A 1 83 ? 2.905 -10.503 2.843 1.00 95.56 83 ALA A C 1
ATOM 625 O O . ALA A 1 83 ? 3.467 -10.764 3.910 1.00 95.56 83 ALA A O 1
ATOM 626 N N . TYR A 1 84 ? 3.269 -9.478 2.066 1.00 96.12 84 TYR A N 1
ATOM 627 C CA . TYR A 1 84 ? 4.362 -8.579 2.418 1.00 96.12 84 TYR A CA 1
ATOM 628 C C . TYR A 1 84 ? 4.079 -7.801 3.709 1.00 96.12 84 TYR A C 1
ATOM 630 O O . TYR A 1 84 ? 4.896 -7.827 4.624 1.00 96.12 84 TYR A O 1
ATOM 638 N N . CYS A 1 85 ? 2.898 -7.191 3.869 1.00 95.56 85 CYS A N 1
ATOM 639 C CA . CYS A 1 85 ? 2.548 -6.528 5.131 1.00 95.56 85 CYS A CA 1
ATOM 640 C C . CYS A 1 85 ? 2.636 -7.492 6.325 1.00 95.56 85 CYS A C 1
ATOM 642 O O . CYS A 1 85 ? 3.168 -7.130 7.374 1.00 95.56 85 CYS A O 1
ATOM 644 N N . THR A 1 86 ? 2.181 -8.738 6.165 1.00 95.50 86 THR A N 1
ATOM 645 C CA . THR A 1 86 ? 2.244 -9.756 7.223 1.00 95.50 86 THR A CA 1
ATOM 646 C C . THR A 1 86 ? 3.644 -10.318 7.481 1.00 95.50 86 THR A C 1
ATOM 648 O O . THR A 1 86 ? 3.828 -11.003 8.483 1.00 95.50 86 THR A O 1
ATOM 651 N N . SER A 1 87 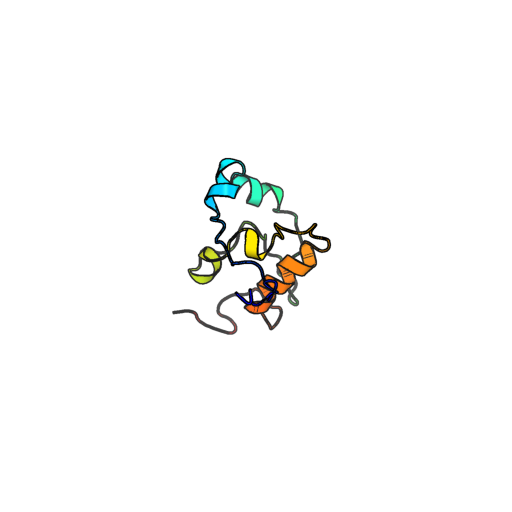? 4.665 -10.003 6.670 1.00 94.12 87 SER A N 1
ATOM 652 C CA . SER A 1 87 ? 6.048 -10.360 7.024 1.00 94.12 87 SER A CA 1
ATOM 653 C C . SER A 1 87 ? 6.544 -9.583 8.246 1.00 94.12 87 SER A C 1
ATOM 655 O O . SER A 1 87 ? 7.384 -10.081 8.990 1.00 94.12 87 SER A O 1
ATOM 657 N N . CYS A 1 88 ? 6.009 -8.376 8.457 1.00 92.12 88 CYS A N 1
ATOM 658 C CA . CYS A 1 88 ? 6.263 -7.545 9.635 1.00 92.12 88 CYS A CA 1
ATOM 659 C C . CYS A 1 88 ? 5.071 -7.576 10.606 1.00 92.12 88 CYS A C 1
ATOM 661 O O . CYS A 1 88 ? 5.249 -7.720 11.811 1.00 92.12 88 CYS A O 1
ATOM 663 N N . HIS A 1 89 ? 3.845 -7.515 10.082 1.00 93.69 89 HIS A N 1
ATOM 664 C CA . HIS A 1 89 ? 2.588 -7.601 10.830 1.00 93.69 89 HIS A CA 1
ATOM 665 C C . HIS A 1 89 ? 2.055 -9.038 10.855 1.00 93.69 89 HIS A C 1
ATOM 667 O O . HIS A 1 89 ? 0.924 -9.311 10.462 1.00 93.69 89 HIS A O 1
ATOM 673 N N . HIS A 1 90 ? 2.883 -9.977 11.303 1.00 94.56 90 HIS A N 1
ATOM 674 C CA . HIS A 1 90 ? 2.598 -11.418 11.308 1.00 94.56 90 HIS A CA 1
ATOM 675 C C . HIS A 1 90 ? 1.386 -11.835 12.160 1.00 94.56 90 HIS A C 1
ATOM 677 O O . HIS A 1 90 ? 0.847 -12.922 11.970 1.00 94.56 90 HIS A O 1
ATOM 683 N N . ALA A 1 91 ? 0.941 -10.972 13.077 1.00 95.06 91 ALA A N 1
ATOM 684 C CA . ALA A 1 91 ? -0.306 -11.134 13.826 1.00 95.06 91 ALA A CA 1
ATOM 685 C C . ALA A 1 91 ? -1.554 -10.662 13.053 1.00 95.06 91 ALA A C 1
ATOM 687 O O . ALA A 1 91 ? -2.649 -10.699 13.602 1.00 95.06 91 ALA A O 1
ATOM 688 N N . ASP A 1 92 ? -1.390 -10.194 11.813 1.00 95.62 92 ASP A N 1
ATOM 689 C CA . ASP A 1 92 ? -2.438 -9.574 11.002 1.00 95.62 92 ASP A CA 1
ATOM 690 C C . ASP A 1 92 ? -3.117 -8.380 11.700 1.00 95.62 92 ASP A C 1
ATOM 692 O O . ASP A 1 92 ? -4.343 -8.268 11.763 1.00 95.62 92 ASP A O 1
ATOM 696 N N . VAL A 1 93 ? -2.290 -7.495 12.267 1.00 95.56 93 VAL A N 1
ATOM 697 C CA . VAL A 1 93 ? -2.698 -6.250 12.934 1.00 95.56 93 VAL A CA 1
ATOM 698 C C . VAL A 1 93 ? -1.806 -5.112 12.451 1.00 95.56 93 VAL A C 1
ATOM 700 O O . VAL A 1 93 ? -0.597 -5.134 12.678 1.00 95.56 93 VAL A O 1
ATO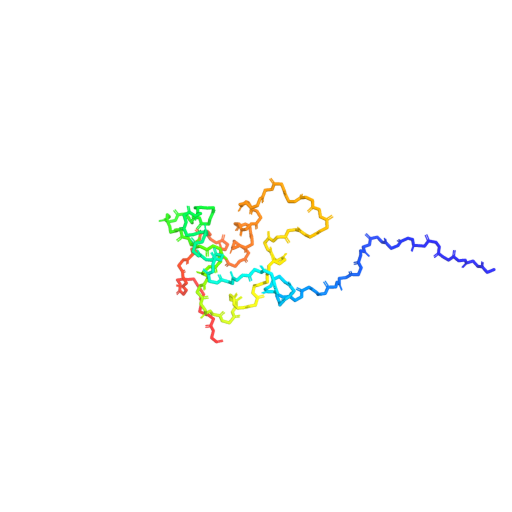M 703 N N . PHE A 1 94 ? -2.395 -4.104 11.809 1.00 94.56 94 PHE A N 1
ATOM 704 C CA . PHE A 1 94 ? -1.699 -2.958 11.205 1.00 94.56 94 PHE A CA 1
ATOM 705 C C . PHE A 1 94 ? -1.608 -1.739 12.134 1.00 94.56 94 PHE A C 1
ATOM 707 O O . PHE A 1 94 ? -1.212 -0.646 11.723 1.00 94.56 94 PHE A O 1
ATOM 714 N N . GLU A 1 95 ? -1.992 -1.883 13.401 1.00 92.12 95 GLU A N 1
ATOM 715 C CA . GLU A 1 95 ? -1.741 -0.860 14.414 1.00 92.12 95 GLU A CA 1
ATOM 716 C C . GLU A 1 95 ? -0.282 -0.907 14.882 1.00 92.12 95 GLU A C 1
ATOM 718 O O . GLU A 1 95 ? 0.167 -1.892 15.473 1.00 92.12 95 GLU A O 1
ATOM 723 N N . CYS A 1 96 ? 0.466 0.165 14.617 1.00 89.81 96 CYS A N 1
ATOM 724 C CA . CYS A 1 96 ? 1.875 0.261 14.983 1.00 89.81 96 CYS A CA 1
ATOM 725 C C . CYS A 1 96 ? 2.055 0.330 16.506 1.00 89.81 96 CYS A C 1
ATOM 727 O O . CYS A 1 96 ? 1.158 0.740 17.236 1.00 89.81 96 CYS A O 1
ATOM 729 N N . TYR A 1 97 ? 3.242 -0.046 16.990 1.00 87.50 97 TYR A N 1
ATOM 730 C CA . TYR A 1 97 ? 3.653 0.092 18.397 1.00 87.50 97 TYR A CA 1
ATOM 731 C C . TYR A 1 97 ? 2.807 -0.667 19.433 1.00 87.50 97 TYR A C 1
ATOM 733 O O . TYR A 1 97 ? 3.018 -0.506 20.634 1.00 87.50 97 TYR A O 1
ATOM 741 N N . THR A 1 98 ? 1.893 -1.532 18.994 1.00 85.81 98 THR A N 1
ATOM 742 C CA . THR A 1 98 ? 1.106 -2.411 19.874 1.00 85.81 98 THR A CA 1
ATOM 743 C C . THR A 1 98 ? 1.842 -3.706 20.216 1.00 85.81 98 THR A C 1
ATOM 745 O O . THR A 1 98 ? 1.653 -4.243 21.306 1.00 85.81 98 THR A O 1
ATOM 748 N N . CYS A 1 99 ? 2.717 -4.185 19.321 1.00 85.62 99 CYS A N 1
ATOM 749 C CA . CYS A 1 99 ? 3.509 -5.407 19.514 1.00 85.62 99 CYS A CA 1
ATOM 750 C C . CYS A 1 99 ? 5.019 -5.143 19.647 1.00 85.62 99 CYS A C 1
ATOM 752 O O . CYS A 1 99 ? 5.652 -5.667 20.560 1.00 85.62 99 CYS A O 1
ATOM 754 N N . HIS A 1 100 ? 5.598 -4.319 18.766 1.00 78.75 100 HIS A N 1
ATOM 755 C CA . HIS A 1 100 ? 7.027 -3.986 18.776 1.00 78.75 100 HIS A CA 1
ATOM 756 C C . HIS A 1 100 ? 7.242 -2.477 18.631 1.00 78.75 100 HIS A C 1
ATOM 758 O O . HIS A 1 100 ? 6.565 -1.822 17.838 1.00 78.75 100 HIS A O 1
ATOM 764 N N . GLN A 1 101 ? 8.206 -1.939 19.379 1.00 77.06 101 GLN A N 1
ATOM 765 C CA . GLN A 1 101 ? 8.703 -0.573 19.219 1.00 77.06 101 GLN A CA 1
ATOM 766 C C . GLN A 1 101 ? 9.997 -0.632 18.402 1.00 77.06 101 GLN A C 1
ATOM 768 O O . GLN A 1 101 ? 10.953 -1.273 18.831 1.00 77.06 101 GLN A O 1
ATOM 773 N N . HIS A 1 102 ? 10.006 -0.020 17.216 1.00 62.69 102 HIS A N 1
ATOM 774 C CA . HIS A 1 102 ? 11.246 0.256 16.488 1.00 62.69 102 HIS A CA 1
ATOM 775 C C . HIS A 1 102 ? 11.799 1.584 17.011 1.00 62.69 102 HIS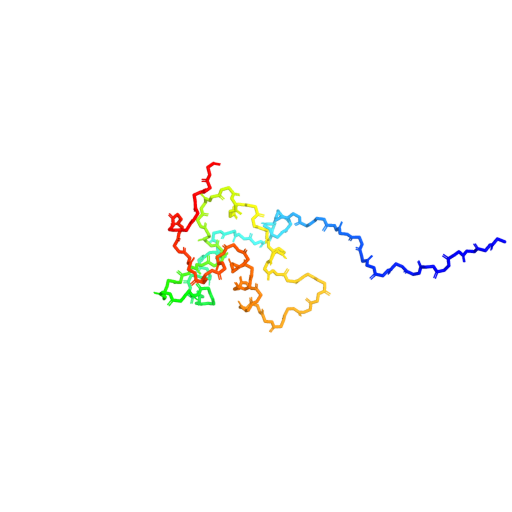 A C 1
ATOM 777 O O . HIS A 1 102 ? 11.080 2.584 17.017 1.00 62.69 102 HIS A O 1
ATOM 783 N N . SER A 1 103 ? 13.024 1.534 17.532 1.00 52.72 103 SER A N 1
ATOM 784 C CA . SER A 1 103 ? 13.780 2.642 18.127 1.00 52.72 103 SER A CA 1
ATOM 785 C C . SER A 1 103 ? 14.870 3.131 17.196 1.00 52.72 103 SER A C 1
ATOM 787 O O . SER A 1 103 ? 15.556 2.224 16.668 1.00 52.72 103 SER A O 1
#

Sequence (103 aa):
MSYNDRQPTRLKQTEVSSEVCLSCHDKSELAQKTASVTALTDSNGKTVNPHDLPATETHEAITCTNCHAMHSKQTDLDGDAKAYCTSCHHADVFECYTCHQHS

Foldseek 3Di:
DDDPPPDDPDDDDDDDAQVVVCVPDPLVVQQVVQVPPQLLQFPVRDGDRLSDDPDDPVNVPDHPVQQDPDPDPDDCSSVSSNVSVCVVVVVRDPDPPPPDDDD

pLDDT: mean 88.99, std 11.2, range [44.06, 97.44]